Protein AF-A0AAV9RC40-F1 (afdb_monomer_lite)

Secondary structure (DSSP, 8-state):
-HHHHHHHHT-HHHHS-TT--HHHHHS--TT-----HHHHHHHHHHHHHHHHHHHHHHHHHHHHHHHHHTT------------HHHHHHHHH-SS--HHHHHHHHHHHT--HHHHHHHHHHHHHHHS--HHHHHHH--

Sequence (138 aa):
MTASISAWIWSERFWLPENVSWADLEHPPAGAEYPRLQHMLSHAFPLAAGVLLLRLLFERLVAKPCAHILQIQVGVPRRAQSNAVLERLYQANTCPDTRQLEGLSKQLDWEERKIQRWFRIRRNQDRPSTQKKFCESM

Radius of gyration: 31.7 Å; chains: 1; bounding box: 59×38×85 Å

Organism: NCBI:txid28760

Foldseek 3Di:
DVVVVVCVVPDCVVPHDPPDDVVCLVDDDPPDDDDNPVVCCVVVVVVVVVVVVVVVCCCCVVVVVVCVVVCPCPPVLPDQPDDPVLVVVCVVPLDDDPVVLVVCCVVVVDDSVSSVVSSVSVVVVVPDRPVVVVVVVD

InterPro domains:
  IPR001356 Homeodomain [PF00046] (84-127)
  IPR001356 Homeodomain [PS50071] (86-129)
  IPR001356 Homeodomain [cd00086] (83-129)
  IPR009057 Homedomain-like superfamily [SSF46689] (80-127)
  IPR016439 Sphingosine N-acyltransferase Lag1/Lac1-like [PTHR12560] (9-138)

pLDDT: mean 73.31, std 11.96, range [44.03, 94.12]

Structure (mmCIF, N/CA/C/O backbone):
data_AF-A0AAV9RC40-F1
#
_entry.id   AF-A0AAV9RC40-F1
#
loop_
_atom_site.group_PDB
_atom_site.id
_atom_site.type_symbol
_atom_site.label_atom_id
_atom_site.label_alt_id
_atom_site.label_comp_id
_atom_site.label_asym_id
_atom_site.label_entity_id
_atom_site.label_seq_id
_atom_site.pdbx_PDB_ins_code
_atom_site.Cartn_x
_atom_site.Cartn_y
_atom_site.Cartn_z
_atom_site.occupancy
_atom_site.B_iso_or_equiv
_atom_site.auth_seq_id
_atom_site.auth_comp_id
_atom_site.auth_asym_id
_atom_site.auth_atom_id
_atom_site.pdbx_PDB_model_num
ATOM 1 N N . MET A 1 1 ? 29.607 -15.047 -11.063 1.00 48.72 1 MET A N 1
ATOM 2 C CA . MET A 1 1 ? 28.224 -15.585 -11.025 1.00 48.72 1 MET A CA 1
ATOM 3 C C . MET A 1 1 ? 27.224 -14.772 -11.862 1.00 48.72 1 MET A C 1
ATOM 5 O O . MET A 1 1 ? 26.224 -15.335 -12.275 1.00 48.72 1 MET A O 1
ATOM 9 N N . THR A 1 2 ? 27.475 -13.494 -12.177 1.00 52.44 2 THR A N 1
ATOM 10 C CA . THR A 1 2 ? 26.603 -12.656 -13.035 1.00 52.44 2 THR A CA 1
ATOM 11 C C . THR A 1 2 ? 26.654 -13.010 -14.530 1.00 52.44 2 THR A C 1
ATOM 13 O O . THR A 1 2 ? 25.656 -12.848 -15.229 1.00 52.44 2 THR A O 1
ATOM 16 N N . ALA A 1 3 ? 27.781 -13.543 -15.018 1.00 59.19 3 ALA A N 1
ATOM 17 C CA . ALA A 1 3 ? 27.961 -13.921 -16.424 1.00 59.19 3 ALA A CA 1
ATOM 18 C C . ALA A 1 3 ? 26.992 -15.027 -16.885 1.00 59.19 3 ALA A C 1
ATOM 20 O O . ALA A 1 3 ? 26.475 -14.963 -17.994 1.00 59.19 3 ALA A O 1
ATOM 21 N N . SER A 1 4 ? 26.684 -15.999 -16.019 1.00 67.00 4 SER A N 1
ATOM 22 C CA . SER A 1 4 ? 25.804 -17.127 -16.357 1.00 67.00 4 SER A CA 1
ATOM 23 C C . SER A 1 4 ? 24.334 -16.718 -16.502 1.00 67.00 4 SER A C 1
ATOM 25 O O . SER A 1 4 ? 23.643 -17.230 -17.374 1.00 67.00 4 SER A O 1
ATOM 27 N N . ILE A 1 5 ? 23.859 -15.770 -15.686 1.00 70.00 5 ILE A N 1
ATOM 28 C CA . ILE A 1 5 ? 22.480 -15.256 -15.771 1.00 70.00 5 ILE A CA 1
ATOM 29 C C . ILE A 1 5 ? 22.331 -14.359 -17.004 1.00 70.00 5 ILE A C 1
ATOM 31 O O . ILE A 1 5 ? 21.342 -14.458 -17.721 1.00 70.00 5 ILE A O 1
ATOM 35 N N . SER A 1 6 ? 23.341 -13.528 -17.286 1.00 69.12 6 SER A N 1
ATOM 36 C CA . SER A 1 6 ? 23.377 -12.704 -18.497 1.00 69.12 6 SER A CA 1
ATOM 37 C C . SER A 1 6 ? 23.344 -13.567 -19.764 1.00 69.12 6 SER A C 1
ATOM 39 O O . SER A 1 6 ? 22.503 -13.346 -20.627 1.00 69.12 6 SER A O 1
ATOM 41 N N . ALA A 1 7 ? 24.183 -14.606 -19.845 1.00 70.69 7 ALA A N 1
ATOM 42 C CA . ALA A 1 7 ? 24.213 -1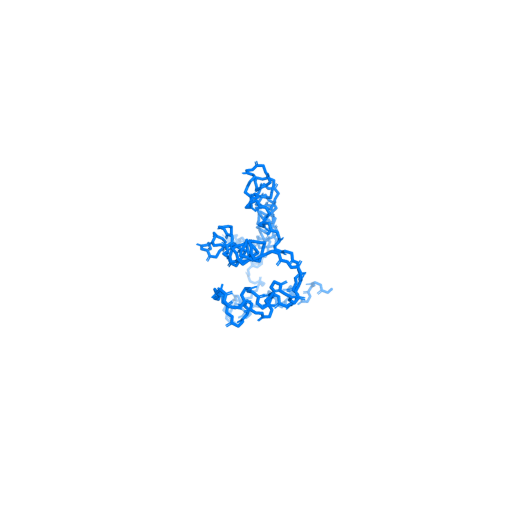5.521 -20.989 1.00 70.69 7 ALA A CA 1
ATOM 43 C C . ALA A 1 7 ? 22.885 -16.275 -21.194 1.00 70.69 7 ALA A C 1
ATOM 45 O O . ALA A 1 7 ? 22.501 -16.552 -22.326 1.00 70.69 7 ALA A O 1
ATOM 46 N N . TRP A 1 8 ? 22.165 -16.579 -20.110 1.00 75.25 8 TRP A N 1
ATOM 47 C CA . TRP A 1 8 ? 20.840 -17.195 -20.183 1.00 75.25 8 TRP A CA 1
ATOM 48 C C . TRP A 1 8 ? 19.766 -16.224 -20.706 1.00 75.25 8 TRP A C 1
ATOM 50 O O . TRP A 1 8 ? 18.998 -16.581 -21.601 1.00 75.25 8 TRP A O 1
ATOM 60 N N . ILE A 1 9 ? 19.750 -14.982 -20.205 1.00 75.19 9 ILE A N 1
ATOM 61 C CA . ILE A 1 9 ? 18.825 -13.925 -20.658 1.00 75.19 9 ILE A CA 1
ATOM 62 C C . ILE A 1 9 ? 19.062 -13.579 -22.133 1.00 75.19 9 ILE A C 1
ATOM 64 O O . ILE A 1 9 ? 18.103 -13.376 -22.871 1.00 75.19 9 ILE A O 1
ATOM 68 N 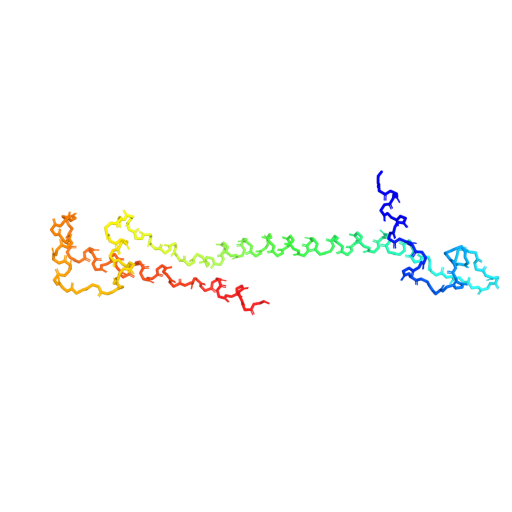N . TRP A 1 10 ? 20.322 -13.542 -22.570 1.00 71.00 10 TRP A N 1
ATOM 69 C CA . TRP A 1 10 ? 20.725 -13.205 -23.939 1.00 71.00 10 TRP A CA 1
ATOM 70 C C . TRP A 1 10 ? 20.766 -14.411 -24.890 1.00 71.00 10 TRP A C 1
ATOM 72 O O . TRP A 1 10 ? 21.435 -14.370 -25.920 1.00 71.00 10 TRP A O 1
ATOM 82 N N . SER A 1 11 ? 20.042 -15.488 -24.578 1.00 76.75 11 SER A N 1
ATOM 83 C CA . SER A 1 11 ? 19.966 -16.651 -25.466 1.00 76.75 11 SER A CA 1
ATOM 84 C C . SER A 1 11 ? 19.300 -16.306 -26.808 1.00 76.75 11 SER A C 1
ATOM 86 O O . SER A 1 11 ? 18.233 -15.695 -26.858 1.00 76.75 11 SER A O 1
ATOM 88 N N . GLU A 1 12 ? 19.927 -16.725 -27.910 1.00 76.88 12 GLU A N 1
ATOM 89 C CA . GLU A 1 12 ? 19.488 -16.432 -29.288 1.00 76.88 12 GLU A CA 1
ATOM 90 C C . GLU A 1 12 ? 18.055 -16.901 -29.555 1.00 76.88 12 GLU A C 1
ATOM 92 O O . GLU A 1 12 ? 17.273 -16.188 -30.167 1.00 76.88 12 GLU A O 1
ATOM 97 N N . ARG A 1 13 ? 17.667 -18.046 -28.986 1.00 71.81 13 ARG A N 1
ATOM 98 C CA . ARG A 1 13 ? 16.336 -18.649 -29.161 1.00 71.81 13 ARG A CA 1
ATOM 99 C C . ARG A 1 13 ? 15.175 -17.810 -28.630 1.00 71.81 13 ARG A C 1
ATOM 101 O O . ARG A 1 13 ? 14.047 -18.024 -29.059 1.00 71.81 13 ARG A O 1
ATOM 108 N N . PH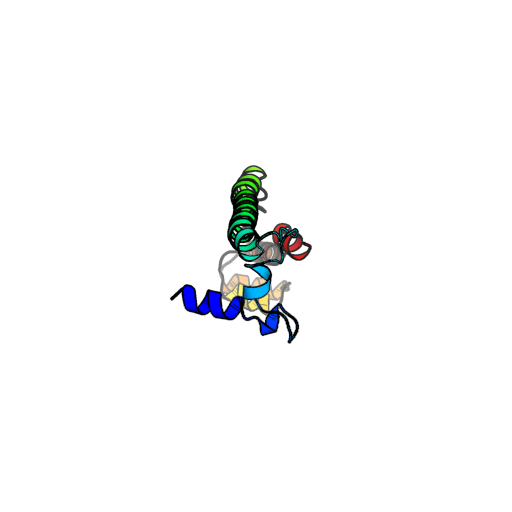E A 1 14 ? 15.412 -16.938 -27.650 1.00 75.00 14 PHE A N 1
ATOM 109 C CA . PHE A 1 14 ? 14.340 -16.126 -27.069 1.00 75.00 14 PHE A CA 1
ATOM 110 C C . PHE A 1 14 ? 14.111 -14.831 -27.856 1.00 75.00 14 PHE A C 1
ATOM 112 O O . PHE A 1 14 ? 12.984 -14.346 -27.922 1.00 75.00 14 PHE A O 1
ATOM 119 N N . TRP A 1 15 ? 15.171 -14.273 -28.446 1.00 76.06 15 TRP A N 1
ATOM 120 C CA . TRP A 1 15 ? 15.145 -12.940 -29.054 1.00 76.06 15 TRP A CA 1
ATOM 121 C C . TRP A 1 15 ? 15.253 -12.948 -30.583 1.00 76.06 15 TRP A C 1
ATOM 123 O O . TRP A 1 15 ? 14.790 -11.995 -31.208 1.00 76.06 15 TRP A O 1
ATOM 133 N N . LEU A 1 16 ? 15.845 -13.983 -31.189 1.00 78.62 16 LEU A N 1
ATOM 134 C CA . LEU A 1 16 ? 16.102 -14.061 -32.626 1.00 78.62 16 LEU A CA 1
ATOM 135 C C . LEU A 1 16 ? 15.382 -15.256 -33.278 1.00 78.62 16 LEU A C 1
ATOM 137 O O . LEU A 1 16 ? 15.215 -16.305 -32.654 1.00 78.62 16 LEU A O 1
ATOM 141 N N . PRO A 1 17 ? 14.943 -15.112 -34.543 1.00 79.56 17 PRO A N 1
ATOM 142 C CA . PRO A 1 17 ? 14.447 -16.229 -35.343 1.00 79.56 17 PRO A CA 1
ATOM 143 C C . PRO A 1 17 ? 15.570 -17.232 -35.662 1.00 79.56 17 PRO A C 1
ATOM 145 O O . PRO A 1 17 ? 16.746 -16.888 -35.622 1.00 79.56 17 PRO A O 1
ATOM 148 N N . GLU A 1 18 ? 15.203 -18.461 -36.043 1.00 72.75 18 GLU A N 1
ATOM 149 C CA . GLU A 1 18 ? 16.109 -19.627 -36.151 1.00 72.75 18 GLU A CA 1
ATOM 150 C C . GLU A 1 18 ? 17.342 -19.456 -37.068 1.00 72.75 18 GLU A C 1
ATOM 152 O O . GLU A 1 18 ? 18.273 -20.249 -36.974 1.00 72.75 18 GLU A O 1
ATOM 157 N N . ASN A 1 19 ? 17.379 -18.423 -37.917 1.00 72.44 19 ASN A N 1
ATOM 158 C CA . ASN A 1 19 ? 18.429 -18.197 -38.918 1.00 72.44 19 ASN A CA 1
ATOM 159 C C . ASN A 1 19 ? 19.302 -16.956 -38.652 1.00 72.44 19 ASN A C 1
ATOM 161 O O . ASN A 1 19 ? 20.011 -16.527 -39.560 1.00 72.44 19 ASN A O 1
ATOM 165 N N . VAL A 1 20 ? 19.216 -16.332 -37.471 1.00 73.44 20 VAL A N 1
ATOM 166 C CA . VAL A 1 20 ? 19.992 -15.120 -37.150 1.00 73.44 20 VAL A CA 1
ATOM 167 C C . VAL A 1 20 ? 20.666 -15.276 -35.791 1.00 73.44 20 VAL A C 1
ATOM 169 O O . VAL A 1 20 ? 20.004 -15.593 -34.803 1.00 73.44 20 VAL A O 1
ATOM 172 N N . SER A 1 21 ? 21.976 -15.033 -35.741 1.00 76.88 21 SER A N 1
ATOM 173 C CA . SER A 1 21 ? 22.774 -15.058 -34.511 1.00 76.88 21 SER A CA 1
ATOM 174 C C . SER A 1 21 ? 23.128 -13.647 -34.037 1.00 76.88 21 SER A C 1
ATOM 176 O O . SER A 1 21 ? 23.065 -12.676 -34.798 1.00 76.88 21 SER A O 1
ATOM 178 N N . TRP A 1 22 ? 23.554 -13.509 -32.778 1.00 73.69 22 TRP A N 1
ATOM 179 C CA . TRP A 1 22 ? 24.078 -12.221 -32.300 1.00 73.69 22 TRP A CA 1
ATOM 180 C C . TRP A 1 22 ? 25.362 -11.805 -33.038 1.00 73.69 22 TRP A C 1
ATOM 182 O O . TRP A 1 22 ? 25.620 -10.610 -33.178 1.00 73.69 22 TRP A O 1
ATOM 192 N N . ALA A 1 23 ? 26.128 -12.769 -33.563 1.00 70.38 23 ALA A N 1
ATOM 193 C CA . ALA A 1 23 ? 27.361 -12.516 -34.308 1.00 70.38 23 ALA A CA 1
ATOM 194 C C . ALA A 1 23 ? 27.108 -11.798 -35.647 1.00 70.38 23 ALA A C 1
ATOM 196 O O . ALA A 1 23 ? 27.898 -10.932 -36.032 1.00 70.38 23 ALA A O 1
ATOM 197 N N . ASP A 1 24 ? 25.980 -12.087 -36.306 1.00 69.81 24 ASP A N 1
ATOM 198 C CA . ASP A 1 24 ? 25.575 -11.445 -37.567 1.00 69.81 24 ASP A CA 1
ATOM 199 C C . ASP A 1 24 ? 25.190 -9.970 -37.368 1.00 69.81 24 ASP A C 1
ATOM 201 O O . ASP A 1 24 ? 25.364 -9.137 -38.257 1.00 69.81 24 ASP A O 1
ATOM 205 N N . LEU A 1 25 ? 24.693 -9.631 -36.175 1.00 68.56 25 LEU A N 1
ATOM 206 C CA . LEU A 1 25 ? 24.373 -8.257 -35.781 1.00 68.56 25 LEU A CA 1
ATOM 207 C C . LEU A 1 25 ? 25.615 -7.471 -35.332 1.00 68.56 25 LEU A C 1
ATOM 209 O O . LEU A 1 25 ? 25.610 -6.240 -35.374 1.00 68.56 25 LEU A O 1
ATOM 213 N N . GLU A 1 26 ? 26.669 -8.163 -34.893 1.00 66.56 26 GLU A N 1
ATOM 214 C CA . GLU A 1 26 ? 27.919 -7.557 -34.426 1.00 66.56 26 GLU A CA 1
ATOM 215 C C . GLU A 1 26 ? 28.886 -7.233 -35.581 1.00 66.56 26 GLU A C 1
ATOM 217 O O . GLU A 1 26 ? 29.644 -6.266 -35.483 1.00 66.56 26 GLU A O 1
ATOM 222 N N . HIS A 1 27 ? 28.803 -7.972 -36.698 1.00 65.06 27 HIS A N 1
ATOM 223 C CA . HIS A 1 27 ? 29.590 -7.754 -37.922 1.00 65.06 27 HIS A CA 1
ATOM 224 C C . HIS A 1 27 ? 28.681 -7.494 -39.135 1.00 65.06 27 HIS A C 1
ATOM 226 O O . HIS A 1 27 ? 28.594 -8.331 -40.038 1.00 65.06 27 HIS A O 1
ATOM 232 N N . PRO A 1 28 ? 27.983 -6.348 -39.184 1.00 66.75 28 PRO A N 1
ATOM 233 C CA . PRO A 1 28 ? 27.090 -6.060 -40.292 1.00 66.75 28 PRO A CA 1
ATOM 234 C C . PRO A 1 28 ? 27.831 -5.932 -41.634 1.00 66.75 28 PRO A C 1
ATOM 236 O O . PRO A 1 28 ? 28.990 -5.503 -41.675 1.00 66.75 28 PRO A O 1
ATOM 239 N N . PRO A 1 29 ? 27.165 -6.262 -42.756 1.00 66.62 29 PRO A N 1
ATOM 240 C CA . PRO A 1 29 ? 27.709 -6.044 -44.091 1.00 66.62 29 PRO A CA 1
ATOM 241 C C . PRO A 1 29 ? 27.977 -4.552 -44.345 1.00 66.62 29 PRO A C 1
ATOM 243 O O . PRO A 1 29 ? 27.294 -3.675 -43.811 1.00 66.62 29 PRO A O 1
ATOM 246 N N . ALA A 1 30 ? 28.984 -4.265 -45.177 1.00 57.44 30 ALA A N 1
ATOM 247 C CA . ALA A 1 30 ? 29.453 -2.908 -45.454 1.00 57.44 30 ALA A CA 1
ATOM 248 C C . ALA A 1 30 ? 28.298 -1.980 -45.888 1.00 57.44 30 ALA A C 1
ATOM 250 O O . ALA A 1 30 ? 27.729 -2.155 -46.964 1.00 57.44 30 ALA A O 1
ATOM 251 N N . GLY A 1 31 ? 27.968 -0.991 -45.047 1.00 66.44 31 GLY A N 1
ATOM 252 C CA . GLY A 1 31 ? 26.937 0.022 -45.313 1.00 66.44 31 GLY A CA 1
ATOM 253 C C . GLY A 1 31 ? 25.755 0.057 -44.335 1.00 66.44 31 GLY A C 1
ATOM 254 O O . GLY A 1 31 ? 24.935 0.965 -44.442 1.00 66.44 31 GLY A O 1
ATOM 255 N N . ALA A 1 32 ? 25.665 -0.871 -43.376 1.00 62.75 32 ALA A N 1
ATOM 256 C CA . ALA A 1 32 ? 24.639 -0.855 -42.329 1.00 62.75 32 ALA A CA 1
ATOM 257 C C . ALA A 1 32 ? 25.268 -0.720 -40.930 1.00 62.75 32 ALA A C 1
ATOM 259 O O . ALA A 1 32 ? 25.991 -1.602 -40.479 1.00 62.75 32 ALA A O 1
ATOM 260 N N . GLU A 1 33 ? 24.973 0.371 -40.219 1.00 61.34 33 GLU A N 1
ATOM 261 C CA . GLU A 1 33 ? 25.287 0.508 -38.791 1.00 61.34 33 GLU A CA 1
ATOM 262 C C . GLU A 1 33 ? 24.055 0.115 -37.969 1.00 61.34 33 GLU A C 1
ATOM 264 O O . GLU A 1 33 ? 23.057 0.838 -37.943 1.00 61.34 33 GLU A O 1
ATOM 269 N N . TYR A 1 34 ? 24.104 -1.036 -37.291 1.00 62.84 34 TYR A N 1
ATOM 270 C CA . TYR A 1 34 ? 23.052 -1.414 -36.348 1.00 62.84 34 TYR A CA 1
ATOM 271 C C . TYR A 1 34 ? 23.355 -0.871 -34.945 1.00 62.84 34 TYR A C 1
ATOM 273 O O . TYR A 1 34 ? 24.475 -1.026 -34.445 1.00 62.84 34 TYR A O 1
ATOM 281 N N . PRO A 1 35 ? 22.368 -0.268 -34.255 1.00 63.34 35 PRO A N 1
ATOM 282 C CA . PRO A 1 35 ? 22.532 0.105 -32.860 1.00 63.34 35 PRO A CA 1
ATOM 283 C C . PRO A 1 35 ? 22.693 -1.165 -32.020 1.00 63.34 35 PRO A C 1
ATOM 285 O O . PRO A 1 35 ? 21.823 -2.036 -32.007 1.00 63.34 35 PRO A O 1
ATOM 288 N N . ARG A 1 36 ? 23.817 -1.277 -31.302 1.00 66.25 36 ARG A N 1
ATOM 289 C CA . ARG A 1 36 ? 24.113 -2.431 -30.443 1.00 66.25 36 ARG A CA 1
ATOM 290 C C . ARG A 1 36 ? 23.105 -2.504 -29.293 1.00 66.25 36 ARG A C 1
ATOM 292 O O . ARG A 1 36 ? 23.265 -1.852 -28.257 1.00 66.25 36 ARG A O 1
ATOM 299 N N . LEU A 1 37 ? 22.079 -3.331 -29.479 1.00 65.75 37 LEU A N 1
ATOM 300 C CA . LEU A 1 37 ? 20.972 -3.548 -28.542 1.00 65.75 37 LEU A CA 1
ATOM 301 C C . LEU A 1 37 ? 21.462 -3.877 -27.128 1.00 65.75 37 LEU A C 1
ATOM 303 O O . LEU A 1 37 ? 20.925 -3.365 -26.146 1.00 65.75 37 LEU A O 1
ATOM 307 N N . GLN A 1 38 ? 22.528 -4.671 -27.024 1.00 67.94 38 GLN A N 1
ATOM 308 C CA . GLN A 1 38 ? 23.085 -5.110 -25.749 1.00 67.94 38 GLN A CA 1
ATOM 309 C C . GLN A 1 38 ? 23.620 -3.944 -24.908 1.00 67.94 38 GLN A C 1
ATOM 311 O O . GLN A 1 38 ? 23.386 -3.902 -23.701 1.00 67.94 38 GLN A O 1
ATOM 316 N N . HIS A 1 39 ? 24.258 -2.955 -25.542 1.00 68.00 39 HIS A N 1
ATOM 317 C CA . HIS A 1 39 ? 24.728 -1.765 -24.839 1.00 68.00 39 HIS A CA 1
ATOM 318 C C . HIS A 1 39 ? 23.582 -0.809 -24.513 1.00 68.00 39 HIS A C 1
ATOM 320 O O . HIS A 1 39 ? 23.576 -0.221 -23.436 1.00 68.00 39 HIS A O 1
ATOM 326 N N . MET A 1 40 ? 22.578 -0.658 -25.380 1.00 68.06 40 MET A N 1
ATOM 327 C CA . MET A 1 40 ? 21.430 0.189 -25.035 1.00 68.06 40 MET A CA 1
ATOM 328 C C . MET A 1 40 ? 20.670 -0.374 -23.835 1.00 68.06 40 MET A C 1
ATOM 330 O O . MET A 1 40 ? 20.397 0.364 -22.896 1.00 68.06 40 MET A O 1
ATOM 334 N N . LEU A 1 41 ? 20.399 -1.678 -23.807 1.00 70.88 41 LEU A N 1
ATOM 335 C CA . LEU A 1 41 ? 19.690 -2.319 -22.701 1.00 70.88 41 LEU A CA 1
ATOM 336 C C . LEU A 1 41 ? 20.523 -2.345 -21.412 1.00 70.88 41 LEU A C 1
ATOM 338 O O . LEU A 1 41 ? 19.972 -2.100 -20.338 1.00 70.88 41 LEU A O 1
ATOM 342 N N . SER A 1 42 ? 21.846 -2.540 -21.496 1.00 74.00 42 SER A N 1
ATOM 343 C CA . SER A 1 42 ? 22.716 -2.524 -20.312 1.00 74.00 42 SER A CA 1
ATOM 344 C C . SER A 1 42 ? 22.796 -1.156 -19.632 1.00 74.00 42 SER A C 1
ATOM 346 O O . SER A 1 42 ? 22.979 -1.107 -18.421 1.00 74.00 42 SER A O 1
ATOM 348 N N . HIS A 1 43 ? 22.668 -0.055 -20.382 1.00 77.50 43 HIS A N 1
ATOM 349 C CA . HIS A 1 43 ? 22.706 1.308 -19.835 1.00 77.50 43 HIS A CA 1
ATOM 350 C C . HIS A 1 43 ? 21.302 1.864 -19.544 1.00 77.50 43 HIS A C 1
ATOM 352 O O . HIS A 1 43 ? 21.105 2.544 -18.537 1.00 77.50 43 HIS A O 1
ATOM 358 N N . ALA A 1 44 ? 20.303 1.546 -20.371 1.00 80.25 44 ALA A N 1
ATOM 359 C CA . ALA A 1 44 ? 18.928 2.008 -20.188 1.00 80.25 44 ALA A CA 1
ATOM 360 C C . ALA A 1 44 ? 18.241 1.337 -18.992 1.00 80.25 44 ALA A C 1
ATOM 362 O O . ALA A 1 44 ? 17.493 1.995 -18.274 1.00 80.25 44 ALA A O 1
ATOM 363 N N . PHE A 1 45 ? 18.511 0.054 -18.735 1.00 83.44 45 PHE A N 1
ATOM 364 C CA . PHE A 1 45 ? 17.919 -0.664 -17.607 1.00 83.44 45 PHE A CA 1
ATOM 365 C C . PHE A 1 45 ? 18.299 -0.081 -16.230 1.00 83.44 45 PHE A C 1
ATOM 367 O O . PHE A 1 45 ? 17.385 0.230 -15.461 1.00 83.44 45 PHE A O 1
ATOM 374 N N . PRO A 1 46 ? 19.589 0.138 -15.886 1.00 86.94 46 PRO A N 1
ATOM 375 C CA . PRO A 1 46 ? 19.948 0.758 -14.611 1.00 86.94 46 PRO A CA 1
ATOM 376 C C . PRO A 1 46 ? 19.459 2.205 -14.518 1.00 86.94 46 PRO A C 1
ATOM 378 O O . PRO A 1 46 ? 19.073 2.640 -13.435 1.00 86.94 46 PRO A O 1
ATOM 381 N N . LEU A 1 47 ? 19.404 2.934 -15.639 1.00 87.38 47 LEU A N 1
ATOM 382 C CA . LEU A 1 47 ? 18.843 4.283 -15.674 1.00 87.38 47 LEU A CA 1
ATOM 383 C C . LEU A 1 47 ? 17.343 4.274 -15.340 1.00 87.38 47 LEU A C 1
ATOM 385 O O . LEU A 1 47 ? 16.907 5.021 -14.467 1.00 87.38 47 LEU A O 1
ATOM 389 N N . ALA A 1 48 ? 16.560 3.398 -15.975 1.00 87.38 48 ALA A N 1
ATOM 390 C CA . ALA A 1 48 ? 15.131 3.250 -15.710 1.00 87.38 48 ALA A CA 1
ATOM 391 C C . ALA A 1 48 ? 14.866 2.807 -14.264 1.00 87.38 48 ALA A C 1
ATOM 393 O O . ALA A 1 48 ? 14.009 3.378 -13.588 1.00 87.38 48 ALA A O 1
ATOM 394 N N . ALA A 1 49 ? 15.644 1.844 -13.759 1.00 90.25 49 ALA A N 1
ATOM 395 C CA . ALA A 1 49 ? 15.585 1.427 -12.363 1.00 90.25 49 ALA A CA 1
ATOM 396 C C . ALA A 1 49 ? 15.908 2.592 -11.414 1.00 90.25 49 ALA A C 1
ATOM 398 O O . ALA A 1 49 ? 15.200 2.789 -10.430 1.00 90.25 49 ALA A O 1
ATOM 399 N N . GLY A 1 50 ? 16.921 3.402 -11.731 1.00 94.12 50 GLY A N 1
ATOM 400 C CA . GLY A 1 50 ? 17.286 4.597 -10.973 1.00 94.12 50 GLY A CA 1
ATOM 401 C C . GLY A 1 50 ? 16.175 5.645 -10.945 1.00 94.12 50 GLY A C 1
ATOM 402 O O . GLY A 1 50 ? 15.843 6.146 -9.875 1.00 94.12 50 GLY A O 1
ATOM 403 N N . VAL A 1 51 ? 15.543 5.931 -12.087 1.00 92.25 51 VAL A N 1
ATOM 404 C CA . VAL A 1 51 ? 14.409 6.869 -12.177 1.00 92.25 51 VAL A CA 1
ATOM 405 C C . VAL A 1 51 ? 13.199 6.357 -11.391 1.00 92.25 51 VAL A C 1
ATOM 407 O O . VAL A 1 51 ? 12.575 7.125 -10.660 1.00 92.25 51 VAL A O 1
ATOM 410 N N . LEU A 1 52 ? 12.882 5.061 -11.478 1.00 89.31 52 LEU A N 1
ATOM 411 C CA . LEU A 1 52 ? 11.799 4.453 -10.698 1.00 89.31 52 LEU A CA 1
ATOM 412 C C . LEU A 1 52 ? 12.092 4.486 -9.198 1.00 89.31 52 LEU A C 1
ATOM 414 O O . LEU A 1 52 ? 11.216 4.820 -8.405 1.00 89.31 52 LEU A O 1
ATOM 418 N N . LEU A 1 53 ? 13.323 4.178 -8.799 1.00 90.31 53 LEU A N 1
ATOM 419 C CA . LEU A 1 53 ? 13.734 4.191 -7.402 1.00 90.31 53 LEU A CA 1
ATOM 420 C C . LEU A 1 53 ? 13.745 5.620 -6.854 1.00 90.31 53 LEU A C 1
ATOM 422 O O . LEU A 1 53 ? 13.254 5.844 -5.753 1.00 90.31 53 LEU A O 1
ATOM 426 N N . LEU A 1 54 ? 14.197 6.597 -7.642 1.00 92.25 54 LEU A N 1
ATOM 427 C CA . LEU A 1 54 ? 14.092 8.017 -7.320 1.00 92.25 54 LEU A CA 1
ATOM 428 C C . LEU A 1 54 ? 12.632 8.443 -7.152 1.00 92.25 54 LEU A C 1
ATOM 430 O O . LEU A 1 54 ? 12.313 9.101 -6.167 1.00 92.25 54 LEU A O 1
ATOM 434 N N . ARG A 1 55 ? 11.736 8.033 -8.057 1.00 89.88 55 ARG A N 1
ATOM 435 C CA . ARG A 1 55 ? 10.296 8.300 -7.940 1.00 89.88 55 ARG A CA 1
ATOM 436 C C . ARG A 1 55 ? 9.715 7.694 -6.664 1.00 89.88 55 ARG A C 1
ATOM 438 O O . ARG A 1 55 ? 9.037 8.395 -5.923 1.00 89.88 55 ARG A O 1
ATOM 445 N N . LEU A 1 56 ? 10.022 6.432 -6.367 1.00 83.69 56 LEU A N 1
ATOM 446 C CA . LEU A 1 56 ? 9.557 5.745 -5.157 1.00 83.69 56 LEU A CA 1
ATOM 447 C C . LEU A 1 56 ? 10.124 6.372 -3.880 1.00 83.69 56 LEU A C 1
ATOM 449 O O . LEU A 1 56 ? 9.426 6.464 -2.869 1.00 83.69 56 LEU A O 1
ATOM 453 N N . LEU A 1 57 ? 11.387 6.800 -3.907 1.00 86.62 57 LEU A N 1
ATOM 454 C CA . LEU A 1 57 ? 12.003 7.535 -2.812 1.00 86.62 57 LEU A CA 1
ATOM 455 C C . LEU A 1 57 ? 11.353 8.898 -2.653 1.00 86.62 57 LEU A C 1
ATOM 457 O O . LEU A 1 57 ? 11.064 9.258 -1.527 1.00 86.62 57 LEU A O 1
ATOM 461 N N . PHE A 1 58 ? 11.069 9.627 -3.727 1.00 83.94 58 PHE A N 1
ATOM 462 C CA . PHE A 1 58 ? 10.392 10.917 -3.656 1.00 83.94 58 PHE A CA 1
ATOM 463 C C . PHE A 1 58 ? 8.965 10.759 -3.134 1.00 83.94 58 PHE A C 1
ATOM 465 O O . PHE A 1 58 ? 8.576 11.450 -2.204 1.00 83.94 58 PHE A O 1
ATOM 472 N N . GLU A 1 59 ? 8.209 9.774 -3.616 1.00 78.38 59 GLU A N 1
ATOM 473 C CA . GLU A 1 59 ? 6.898 9.438 -3.064 1.00 78.38 59 GLU A CA 1
ATOM 474 C C . GLU A 1 59 ? 7.011 9.070 -1.579 1.00 78.38 59 GLU A C 1
ATOM 476 O O . GLU A 1 59 ? 6.277 9.602 -0.761 1.00 78.38 59 GLU A O 1
ATOM 481 N N . ARG A 1 60 ? 7.972 8.245 -1.155 1.00 73.50 60 ARG A N 1
ATOM 482 C CA . ARG A 1 60 ? 8.110 7.896 0.271 1.00 73.50 60 ARG A CA 1
ATOM 483 C C . ARG A 1 60 ? 8.675 9.020 1.135 1.00 73.50 60 ARG A C 1
ATOM 485 O O . ARG A 1 60 ? 8.288 9.114 2.292 1.00 73.50 60 ARG A O 1
ATOM 492 N N . LEU A 1 61 ? 9.590 9.831 0.627 1.00 76.31 61 LEU A N 1
ATOM 493 C CA . LEU A 1 61 ? 10.263 10.907 1.354 1.00 76.31 61 LEU A CA 1
ATOM 494 C C . LEU A 1 61 ? 9.482 12.206 1.315 1.00 76.31 61 LEU A C 1
ATOM 496 O O . LEU A 1 61 ? 9.732 13.027 2.176 1.00 76.31 61 LEU A O 1
ATOM 500 N N . VAL A 1 62 ? 8.561 12.397 0.373 1.00 72.69 62 VAL A N 1
ATOM 501 C CA . VAL A 1 62 ? 7.665 13.556 0.312 1.00 72.69 62 VAL A CA 1
ATOM 502 C C . VAL A 1 62 ? 6.284 13.172 0.817 1.00 72.69 62 VAL A C 1
ATOM 504 O O . VAL A 1 62 ? 5.771 13.866 1.682 1.00 72.69 62 VAL A O 1
ATOM 507 N N . ALA A 1 63 ? 5.703 12.028 0.438 1.00 67.25 63 ALA A N 1
ATOM 508 C CA . ALA A 1 63 ? 4.390 11.637 0.962 1.00 67.25 63 ALA A CA 1
ATOM 509 C C . ALA A 1 63 ? 4.417 11.305 2.461 1.00 67.25 63 ALA A C 1
ATOM 511 O O . ALA A 1 63 ? 3.419 11.553 3.128 1.00 67.25 63 ALA A O 1
ATOM 512 N N . LYS A 1 64 ? 5.524 10.804 3.039 1.00 63.88 64 LYS A N 1
ATOM 513 C CA . LYS A 1 64 ? 5.613 10.604 4.503 1.00 63.88 64 LYS A CA 1
ATOM 514 C C . LYS A 1 64 ? 5.638 11.916 5.296 1.00 63.88 64 LYS A C 1
ATOM 516 O O . LYS A 1 64 ? 4.816 12.037 6.204 1.00 63.88 64 LYS A O 1
ATOM 521 N N . PRO A 1 65 ? 6.517 12.900 5.018 1.00 65.75 65 PRO A N 1
ATOM 522 C CA . PRO A 1 65 ? 6.458 14.179 5.707 1.00 65.75 65 PRO A CA 1
ATOM 523 C C . PRO A 1 65 ? 5.246 14.990 5.278 1.00 65.75 65 PRO A C 1
ATOM 525 O O . PRO A 1 65 ? 4.684 15.640 6.138 1.00 65.75 65 PRO A O 1
ATOM 528 N N . CYS A 1 66 ? 4.755 14.911 4.037 1.00 61.56 66 CYS A N 1
ATOM 529 C CA . CYS A 1 66 ? 3.467 15.511 3.687 1.00 61.56 66 CYS A CA 1
ATOM 530 C C . CYS A 1 66 ? 2.331 14.881 4.498 1.00 61.56 66 CYS A C 1
ATOM 532 O O . CYS A 1 66 ? 1.519 15.624 5.022 1.00 61.56 66 CYS A O 1
ATOM 534 N N . ALA A 1 67 ? 2.295 13.563 4.714 1.00 61.78 67 ALA A N 1
ATOM 535 C CA . ALA A 1 67 ? 1.314 12.934 5.607 1.00 61.78 67 ALA A CA 1
ATOM 536 C C . ALA A 1 67 ? 1.478 13.376 7.073 1.00 61.78 67 ALA A C 1
ATOM 538 O O . ALA A 1 67 ? 0.486 13.524 7.787 1.00 61.78 67 ALA A O 1
ATOM 539 N N . HIS A 1 68 ? 2.716 13.612 7.516 1.00 62.53 68 HIS A N 1
ATOM 540 C CA . HIS A 1 68 ? 3.017 14.110 8.857 1.00 62.53 68 HIS A CA 1
ATOM 541 C C . HIS A 1 68 ? 2.658 15.601 9.034 1.00 62.53 68 HIS A C 1
ATOM 543 O O . HIS A 1 68 ? 2.102 15.971 10.063 1.00 62.53 68 HIS A O 1
ATOM 549 N N . ILE A 1 69 ? 2.937 16.445 8.033 1.00 63.19 69 ILE A N 1
ATOM 550 C CA . ILE A 1 69 ? 2.713 17.902 8.007 1.00 63.19 69 ILE A CA 1
ATOM 551 C C . ILE A 1 69 ? 1.241 18.226 7.741 1.00 63.19 69 ILE A C 1
ATOM 553 O O . ILE A 1 69 ? 0.692 19.089 8.416 1.00 63.19 69 ILE A O 1
ATOM 557 N N . LEU A 1 70 ? 0.570 17.510 6.826 1.00 55.00 70 LEU A N 1
ATOM 558 C CA . LEU A 1 70 ? -0.885 17.625 6.638 1.00 55.00 70 LEU A CA 1
ATOM 559 C C . LEU A 1 70 ? -1.669 17.123 7.850 1.00 55.00 70 LEU A C 1
ATOM 561 O O . LEU A 1 70 ? -2.888 17.270 7.871 1.00 55.00 70 LEU A O 1
ATOM 565 N N . GLN A 1 71 ? -1.004 16.511 8.837 1.00 54.00 71 GLN A N 1
ATOM 566 C CA . GLN A 1 71 ? -1.636 16.083 10.073 1.00 54.00 71 GLN A CA 1
ATOM 567 C C . GLN A 1 71 ? -2.916 15.272 9.807 1.00 54.00 71 GLN A C 1
ATOM 569 O O . GLN A 1 71 ? -3.842 15.272 10.613 1.00 54.00 71 GLN A O 1
ATOM 574 N N . ILE A 1 72 ? -2.920 14.454 8.741 1.00 49.31 72 ILE A N 1
ATOM 575 C CA . ILE A 1 72 ? -3.822 13.297 8.615 1.00 49.31 72 ILE A CA 1
ATOM 576 C C . ILE A 1 72 ? -3.309 12.201 9.569 1.00 49.31 72 ILE A C 1
ATOM 578 O O . ILE A 1 72 ? -3.279 11.009 9.284 1.00 49.31 72 ILE A O 1
ATOM 582 N N . GLN A 1 73 ? -2.914 12.605 10.774 1.00 46.59 73 GLN A N 1
ATOM 583 C CA . GLN A 1 73 ? -3.253 11.856 11.953 1.00 46.59 73 GLN A CA 1
ATOM 584 C C . GLN A 1 73 ? -4.779 11.866 11.970 1.00 46.59 73 GLN A C 1
ATOM 586 O O . GLN A 1 73 ? -5.404 12.791 12.479 1.00 46.59 73 GLN A O 1
ATOM 59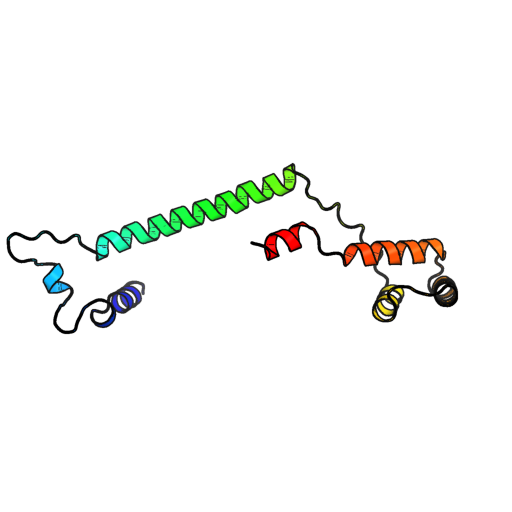1 N N . VAL A 1 74 ? -5.395 10.836 11.386 1.00 48.66 74 VAL A N 1
ATOM 592 C CA . VAL A 1 74 ? -6.699 10.379 11.867 1.00 48.66 74 VAL A CA 1
ATOM 593 C C . VAL A 1 74 ? -6.487 10.223 13.363 1.00 48.66 74 VAL A C 1
ATOM 595 O O . VAL A 1 74 ? -5.804 9.282 13.764 1.00 48.66 74 VAL A O 1
ATOM 598 N N . GLY A 1 75 ? -6.877 11.252 14.130 1.00 48.44 75 GLY A N 1
ATOM 599 C CA . GLY A 1 75 ? -6.340 11.495 15.466 1.00 48.44 75 GLY A CA 1
ATOM 600 C C . GLY A 1 75 ? -6.369 10.190 16.222 1.00 48.44 75 GLY A C 1
ATOM 601 O O . GLY A 1 75 ? -7.451 9.608 16.278 1.00 48.44 75 GLY A O 1
ATOM 602 N N . VAL A 1 76 ? -5.185 9.703 16.639 1.00 50.53 76 VAL A N 1
ATOM 603 C CA . VAL A 1 76 ? -4.943 8.332 17.126 1.00 50.53 76 VAL A CA 1
ATOM 604 C C . VAL A 1 76 ? -6.235 7.813 17.736 1.00 50.53 76 VAL A C 1
ATOM 606 O O . VAL A 1 76 ? -6.612 8.333 18.794 1.00 50.53 76 VAL A O 1
ATOM 609 N N . PRO A 1 77 ? -6.987 6.926 17.046 1.00 55.31 77 PRO A N 1
ATOM 610 C CA . PRO A 1 77 ? -8.352 6.637 17.444 1.00 55.31 77 PRO A CA 1
ATOM 611 C C . PRO A 1 77 ? -8.261 6.151 18.874 1.00 55.31 77 PRO A C 1
ATOM 613 O O . PRO A 1 77 ? -7.573 5.161 19.138 1.00 55.31 77 PRO A O 1
ATOM 616 N N . ARG A 1 78 ? -8.827 6.950 19.794 1.00 57.97 78 ARG A N 1
ATOM 617 C CA . ARG A 1 78 ? -8.628 6.808 21.240 1.00 57.97 78 ARG A CA 1
ATOM 618 C C . ARG A 1 78 ? -8.695 5.325 21.554 1.00 57.97 78 ARG A C 1
ATOM 620 O O . ARG A 1 78 ? -9.716 4.698 21.266 1.00 57.97 78 ARG A O 1
ATOM 627 N N . ARG A 1 79 ? -7.590 4.733 22.019 1.00 63.28 79 ARG A N 1
ATOM 628 C CA . ARG A 1 79 ? -7.579 3.289 22.225 1.00 63.28 79 ARG A CA 1
ATOM 629 C C . ARG A 1 79 ? -8.553 2.963 23.357 1.00 63.28 79 ARG A C 1
ATOM 631 O O . ARG A 1 79 ? -8.369 3.447 24.470 1.00 63.28 79 ARG A O 1
ATOM 638 N N . ALA A 1 80 ? -9.634 2.242 23.059 1.00 70.69 80 ALA A N 1
ATOM 639 C CA . ALA A 1 80 ? -10.512 1.661 24.054 1.00 70.69 80 ALA A CA 1
ATOM 640 C C . ALA A 1 80 ? -9.635 0.874 25.036 1.00 70.69 80 ALA A C 1
ATOM 642 O O . ALA A 1 80 ? -8.693 0.192 24.629 1.00 70.69 80 ALA A O 1
ATOM 643 N N . GLN A 1 81 ? -9.888 1.043 26.330 1.00 74.94 81 GLN A N 1
ATOM 644 C CA . GLN A 1 81 ? -9.096 0.406 27.377 1.00 74.94 81 GLN A CA 1
ATOM 645 C C . GLN A 1 81 ? -9.119 -1.117 27.182 1.00 74.94 81 GLN A C 1
ATOM 647 O O . GLN A 1 81 ? -10.195 -1.692 27.059 1.00 74.94 81 GLN A O 1
ATOM 652 N N . SER A 1 82 ? -7.961 -1.774 27.137 1.00 68.00 82 SER A N 1
ATOM 653 C CA . SER A 1 82 ? -7.893 -3.220 26.907 1.00 68.00 82 SER A CA 1
ATOM 654 C C . SER A 1 82 ? -8.586 -3.972 28.044 1.00 68.00 82 SER A C 1
ATOM 656 O O . SER A 1 82 ? -8.091 -3.984 29.172 1.00 68.00 82 SER A O 1
ATOM 658 N N . ASN A 1 83 ? -9.735 -4.582 27.758 1.00 79.88 83 ASN A N 1
ATOM 659 C CA . ASN A 1 83 ? -10.488 -5.360 28.731 1.00 79.88 83 ASN A CA 1
ATOM 660 C C . ASN A 1 83 ? -11.037 -6.623 28.064 1.00 79.88 83 ASN A C 1
ATOM 662 O O . ASN A 1 83 ? -11.924 -6.549 27.217 1.00 79.88 83 ASN A O 1
ATOM 666 N N . ALA A 1 84 ? -10.503 -7.782 28.454 1.00 81.19 84 ALA A N 1
ATOM 667 C CA . ALA A 1 84 ? -10.833 -9.066 27.840 1.00 81.19 84 ALA A CA 1
ATOM 668 C C . ALA A 1 84 ? -12.319 -9.439 27.987 1.00 81.19 84 ALA A C 1
ATOM 670 O O . ALA A 1 84 ? -12.864 -10.106 27.112 1.00 81.19 84 ALA A O 1
ATOM 671 N N . VAL A 1 85 ? -12.986 -8.997 29.059 1.00 82.81 85 VAL A N 1
ATOM 672 C CA . VAL A 1 85 ? -14.418 -9.264 29.279 1.00 82.81 85 VAL A CA 1
ATOM 673 C C . VAL A 1 85 ? -15.270 -8.457 28.297 1.00 82.81 85 VAL A C 1
ATOM 675 O O . VAL A 1 85 ? -16.141 -9.016 27.634 1.00 82.81 85 VAL A O 1
ATOM 678 N N . LEU A 1 86 ? -14.973 -7.161 28.150 1.00 83.31 86 LEU A N 1
ATOM 679 C CA . LEU A 1 86 ? -15.679 -6.283 27.211 1.00 83.31 86 LEU A CA 1
ATOM 680 C C . LEU A 1 86 ? -15.414 -6.671 25.753 1.00 83.31 86 LEU A C 1
ATOM 682 O O . LEU A 1 86 ? -16.333 -6.625 24.945 1.00 83.31 86 LEU A O 1
ATOM 686 N N . GLU A 1 87 ? -14.194 -7.103 25.423 1.00 84.81 87 GLU A N 1
ATOM 687 C CA . GLU A 1 87 ? -13.840 -7.530 24.065 1.00 84.81 87 GLU A CA 1
ATOM 688 C C . GLU A 1 87 ? -14.557 -8.833 23.671 1.00 84.81 87 GLU A C 1
ATOM 690 O O . GLU A 1 87 ? -15.106 -8.924 22.576 1.00 84.81 87 GLU A O 1
ATOM 695 N N . ARG A 1 88 ? -14.627 -9.820 24.581 1.00 83.31 88 ARG A N 1
ATOM 696 C CA . ARG A 1 88 ? -15.405 -11.056 24.366 1.00 83.31 88 ARG A CA 1
ATOM 697 C C . ARG A 1 88 ? -16.887 -10.757 24.164 1.00 83.31 88 ARG A C 1
ATOM 699 O O . ARG A 1 88 ? -17.514 -11.330 23.279 1.00 83.31 88 ARG A O 1
ATOM 706 N N . LEU A 1 89 ? -17.444 -9.848 24.964 1.00 83.38 89 LEU A N 1
ATOM 707 C CA . LEU A 1 89 ? -18.839 -9.455 24.804 1.00 83.38 89 LEU A CA 1
ATOM 708 C C . LEU A 1 89 ? -19.059 -8.672 23.507 1.00 83.38 89 LEU A C 1
ATOM 710 O O . LEU A 1 89 ? -20.062 -8.899 22.852 1.00 83.38 89 LEU A O 1
ATOM 714 N N . TYR A 1 90 ? -18.127 -7.805 23.104 1.00 83.06 90 TYR A N 1
ATOM 715 C CA . TYR A 1 90 ? -18.197 -7.076 21.836 1.00 83.06 90 TYR A CA 1
ATOM 716 C C . TYR A 1 90 ? -18.209 -8.013 20.623 1.00 83.06 90 TYR A C 1
ATOM 718 O O . TYR A 1 90 ? -18.965 -7.778 19.682 1.00 83.06 90 TYR A O 1
ATOM 726 N N . GLN A 1 91 ? -17.416 -9.090 20.665 1.00 80.81 91 GLN A N 1
ATOM 727 C CA . GLN A 1 91 ? -17.427 -10.138 19.640 1.00 80.81 91 GLN A CA 1
ATOM 728 C C . GLN A 1 91 ? -18.781 -10.855 19.554 1.00 80.81 91 GLN A C 1
ATOM 730 O O . GLN A 1 91 ? -19.202 -11.22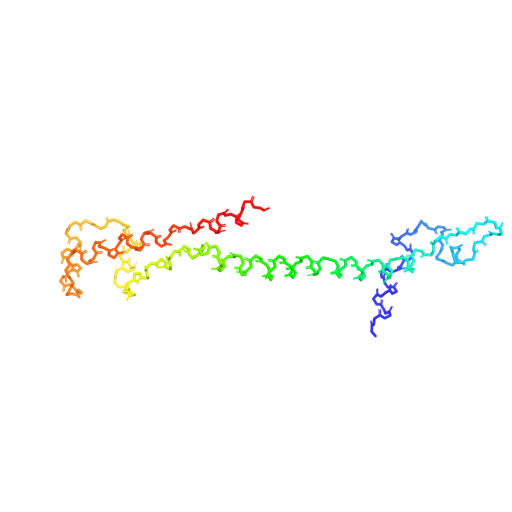0 18.462 1.00 80.81 91 GLN A O 1
ATOM 735 N N . ALA A 1 92 ? -19.466 -11.040 20.687 1.00 82.56 92 ALA A N 1
ATOM 736 C CA . ALA A 1 92 ? -20.788 -11.660 20.728 1.00 82.56 92 ALA A CA 1
ATOM 737 C C . ALA A 1 92 ? -21.928 -10.681 20.387 1.00 82.56 92 ALA A C 1
ATOM 739 O O . ALA A 1 92 ? -22.886 -11.063 19.727 1.00 82.56 92 ALA A O 1
ATOM 740 N N . ASN A 1 93 ? -21.843 -9.431 20.851 1.00 77.75 93 ASN A N 1
ATOM 741 C CA . ASN A 1 93 ? -22.865 -8.396 20.724 1.00 77.75 93 ASN A CA 1
ATOM 742 C C . ASN A 1 93 ? -22.233 -6.998 20.619 1.00 77.75 93 ASN A C 1
ATOM 744 O O . ASN A 1 93 ? -21.673 -6.455 21.572 1.00 77.75 93 ASN A O 1
ATOM 748 N N . THR A 1 94 ? -22.406 -6.358 19.463 1.00 77.38 94 THR A N 1
ATOM 749 C CA . THR A 1 94 ? -21.866 -5.018 19.173 1.00 77.38 94 THR A CA 1
ATOM 750 C C . THR A 1 94 ? -22.621 -3.884 19.898 1.00 77.38 94 THR A C 1
ATOM 752 O O . THR A 1 94 ? -22.069 -2.794 20.086 1.00 77.38 94 THR A O 1
ATOM 755 N N . CYS A 1 95 ? -23.866 -4.131 20.326 1.00 78.06 95 CYS A N 1
ATOM 756 C CA . CYS A 1 95 ? -24.736 -3.197 21.054 1.00 78.06 95 CYS A CA 1
ATOM 757 C C . CYS A 1 95 ? -25.361 -3.895 22.282 1.00 78.06 95 CYS A C 1
ATOM 759 O O . CYS A 1 95 ? -26.422 -4.498 22.140 1.00 78.06 95 CYS A O 1
ATOM 761 N N . PRO A 1 96 ? -24.722 -3.849 23.465 1.00 78.62 96 PRO A N 1
ATOM 762 C CA . PRO A 1 96 ? -25.245 -4.503 24.665 1.00 78.62 96 PRO A CA 1
ATOM 763 C C . PRO A 1 96 ? -26.517 -3.823 25.188 1.00 78.62 96 PRO A C 1
ATOM 765 O O . PRO A 1 96 ? -26.619 -2.593 25.179 1.00 78.62 96 PRO A O 1
ATOM 768 N N . ASP A 1 97 ? -27.454 -4.635 25.673 1.00 85.12 97 ASP A N 1
ATOM 769 C CA . ASP A 1 97 ? -28.701 -4.185 26.304 1.00 85.12 97 ASP A CA 1
ATOM 770 C C . ASP A 1 97 ? -28.469 -3.698 27.752 1.00 85.12 97 ASP A C 1
ATOM 772 O O . ASP A 1 97 ? -27.449 -4.023 28.369 1.00 85.12 97 ASP A O 1
ATOM 776 N N . THR A 1 98 ? -29.409 -2.945 28.331 1.00 83.31 98 THR A N 1
ATOM 777 C CA . THR A 1 98 ? -29.280 -2.361 29.688 1.00 83.31 98 THR A CA 1
ATOM 778 C C . THR A 1 98 ? -29.000 -3.414 30.760 1.00 83.31 98 THR A C 1
ATOM 780 O O . THR A 1 98 ? -28.098 -3.242 31.576 1.00 83.31 98 THR A O 1
ATOM 783 N N . ARG A 1 99 ? -29.667 -4.571 30.687 1.00 83.25 99 ARG A N 1
ATOM 784 C CA . ARG A 1 99 ? -29.442 -5.702 31.608 1.00 83.25 99 ARG A CA 1
ATOM 785 C C . ARG A 1 99 ? -28.021 -6.267 31.530 1.00 83.25 99 ARG A C 1
ATOM 787 O O . ARG A 1 99 ? -27.461 -6.698 32.536 1.00 83.25 99 ARG A O 1
ATOM 794 N N . GLN A 1 100 ? -27.425 -6.276 30.336 1.00 81.44 100 GLN A N 1
ATOM 795 C CA . GLN A 1 100 ? -26.045 -6.730 30.150 1.00 81.44 100 GLN A CA 1
ATOM 796 C C . GLN A 1 100 ? -25.048 -5.703 30.693 1.00 81.44 100 GLN A C 1
ATOM 798 O O . GLN A 1 100 ? -24.033 -6.090 31.269 1.00 81.44 100 GLN A O 1
ATOM 803 N N . LEU A 1 101 ? -25.346 -4.407 30.557 1.00 84.75 101 LEU A N 1
ATOM 804 C CA . LEU A 1 101 ? -24.531 -3.334 31.131 1.00 84.75 101 LEU A CA 1
ATOM 805 C C . LEU A 1 101 ? -24.501 -3.388 32.661 1.00 84.75 101 LEU A C 1
ATOM 807 O O . LEU A 1 101 ? -23.418 -3.269 33.226 1.00 84.75 101 LEU A O 1
ATOM 811 N N . GLU A 1 102 ? -25.636 -3.634 33.319 1.00 85.12 102 GLU A N 1
ATOM 812 C CA . GLU A 1 102 ? -25.702 -3.802 34.780 1.00 85.12 102 GLU A CA 1
ATOM 813 C C . GLU A 1 102 ? -24.868 -5.002 35.259 1.00 85.12 102 GLU A C 1
ATOM 815 O O . GLU A 1 102 ? -24.111 -4.903 36.228 1.00 85.12 102 GLU A O 1
ATOM 820 N N . GLY A 1 103 ? -24.957 -6.139 34.557 1.00 86.25 103 GLY A N 1
ATOM 821 C CA . GLY A 1 103 ? -24.146 -7.323 34.857 1.00 86.25 103 GLY A CA 1
ATOM 822 C C . GLY A 1 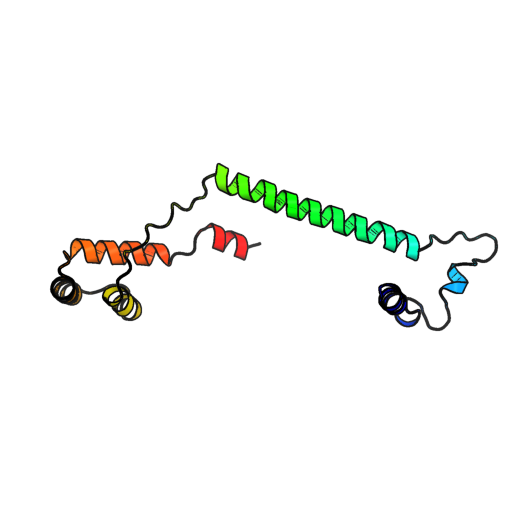103 ? -22.644 -7.054 34.718 1.00 86.25 103 GLY A C 1
ATOM 823 O O . GLY A 1 103 ? -21.855 -7.425 35.588 1.00 86.25 103 GLY A O 1
ATOM 824 N N . LEU A 1 104 ? -22.249 -6.341 33.660 1.00 84.44 104 LEU A N 1
ATOM 825 C CA . LEU A 1 104 ? -20.860 -5.936 33.431 1.00 84.44 104 LEU A CA 1
ATOM 826 C C . LEU A 1 104 ? -20.383 -4.909 34.453 1.00 84.44 104 LEU A C 1
ATOM 828 O O . LEU A 1 104 ? -19.242 -4.994 34.896 1.00 84.44 104 LEU A O 1
ATOM 832 N N . SER A 1 105 ? -21.244 -3.965 34.833 1.00 86.56 105 SER A N 1
ATOM 833 C CA . SER A 1 105 ? -20.953 -2.965 35.857 1.00 86.56 105 SER A CA 1
ATOM 834 C C . SER A 1 105 ? -20.576 -3.642 37.170 1.00 86.56 105 SER A C 1
ATOM 836 O O . SER A 1 105 ? -19.525 -3.331 37.724 1.00 86.56 105 SER A O 1
ATOM 838 N N . LYS A 1 106 ? -21.343 -4.657 37.590 1.00 87.19 106 LYS A N 1
ATOM 839 C CA . LYS A 1 106 ? -21.056 -5.450 38.795 1.00 87.19 106 LYS A CA 1
ATOM 840 C C . LYS A 1 106 ? -19.794 -6.307 38.675 1.00 87.19 106 LYS A C 1
ATOM 842 O O . LYS A 1 106 ? -19.066 -6.448 39.648 1.00 87.19 106 LYS A O 1
ATOM 847 N N . GLN A 1 107 ? -19.525 -6.889 37.505 1.00 86.12 107 GLN A N 1
ATOM 848 C CA . GLN A 1 107 ? -18.358 -7.758 37.304 1.00 86.12 107 GLN A CA 1
ATOM 849 C C . GLN A 1 107 ? -17.036 -6.978 37.232 1.00 86.12 107 GLN A C 1
ATOM 851 O O . GLN A 1 107 ? -15.993 -7.481 37.645 1.00 86.12 107 GLN A O 1
ATOM 856 N N . LEU A 1 108 ? -17.069 -5.780 36.649 1.00 82.94 108 LEU A N 1
ATOM 857 C CA . LEU A 1 108 ? -15.888 -4.960 36.363 1.00 82.94 108 LEU A CA 1
ATOM 858 C C . LEU A 1 108 ? -15.710 -3.794 37.337 1.00 82.94 108 LEU A C 1
ATOM 860 O O . LEU A 1 108 ? -14.707 -3.089 37.235 1.00 82.94 108 LEU A O 1
ATOM 864 N N . ASP A 1 109 ? -16.682 -3.580 38.224 1.00 85.25 109 ASP A N 1
ATOM 865 C CA . ASP A 1 109 ? -16.792 -2.421 39.112 1.00 85.25 109 ASP A CA 1
ATOM 866 C C . ASP A 1 109 ? -16.673 -1.090 38.344 1.00 85.25 109 ASP A C 1
ATOM 868 O O . ASP A 1 109 ? -15.944 -0.159 38.694 1.00 85.25 109 ASP A O 1
ATOM 872 N N . TRP A 1 110 ? -17.326 -1.033 37.179 1.00 84.75 110 TRP A N 1
ATOM 873 C CA . TRP A 1 110 ? -17.323 0.127 36.286 1.00 84.75 110 TRP A CA 1
ATOM 874 C C . TRP A 1 110 ? -18.706 0.750 36.213 1.00 84.75 110 TRP A C 1
ATOM 876 O O . TRP A 1 110 ? -19.708 0.051 36.124 1.00 84.75 110 TRP A O 1
ATOM 886 N N . GLU A 1 111 ? -18.760 2.076 36.125 1.00 85.50 111 GLU A N 1
ATOM 887 C CA . GLU A 1 111 ? -20.004 2.783 35.835 1.00 85.50 111 GLU A CA 1
ATOM 888 C C . GLU A 1 111 ? -20.528 2.413 34.434 1.00 85.50 111 GLU A C 1
ATOM 890 O O . GLU A 1 111 ? -19.770 2.375 33.456 1.00 85.50 111 GLU A O 1
ATOM 895 N N . GLU A 1 112 ? -21.839 2.215 34.302 1.00 85.19 112 GLU A N 1
ATOM 896 C CA . GLU A 1 112 ? -22.494 1.894 33.026 1.00 85.19 112 GLU A CA 1
ATOM 897 C C . GLU A 1 112 ? -22.144 2.895 31.916 1.00 85.19 112 GLU A C 1
ATOM 899 O O . GLU A 1 112 ? -21.861 2.511 30.778 1.00 85.19 112 GLU A O 1
ATOM 904 N N . ARG A 1 113 ? -22.058 4.191 32.249 1.00 84.94 113 ARG A N 1
ATOM 905 C CA . ARG A 1 113 ? -21.660 5.252 31.308 1.00 84.94 113 ARG A CA 1
ATOM 906 C C . ARG A 1 113 ? -20.249 5.048 30.755 1.00 84.94 113 ARG A C 1
ATOM 908 O O . ARG A 1 113 ? -19.994 5.332 29.579 1.00 84.94 113 ARG A O 1
ATOM 915 N N . LYS A 1 114 ? -19.323 4.549 31.579 1.00 84.81 114 LYS A N 1
ATOM 916 C CA . LYS A 1 114 ? -17.944 4.240 31.173 1.00 84.81 114 LYS A CA 1
ATOM 917 C C . LYS A 1 114 ? -17.925 3.060 30.203 1.00 84.81 114 LYS A C 1
ATOM 919 O O . LYS A 1 114 ? -17.230 3.128 29.188 1.00 84.81 114 LYS A O 1
ATOM 924 N N . ILE A 1 115 ? -18.741 2.038 30.463 1.00 86.06 115 ILE A N 1
ATOM 925 C CA . ILE A 1 115 ? -18.910 0.870 29.589 1.00 86.06 115 ILE A CA 1
ATOM 926 C C . ILE A 1 115 ? -19.517 1.295 28.241 1.00 86.06 115 ILE A C 1
ATOM 928 O O . ILE A 1 115 ? -18.943 1.017 27.190 1.00 86.06 115 ILE A O 1
ATOM 932 N N . GLN A 1 116 ? -20.602 2.074 28.232 1.00 85.81 116 GLN A N 1
ATOM 933 C CA . GLN A 1 116 ? -21.210 2.596 26.997 1.00 85.81 116 GLN A CA 1
ATOM 934 C C . GLN A 1 116 ? -20.229 3.435 26.164 1.00 85.81 116 GLN A C 1
ATOM 936 O O . GLN A 1 116 ? -20.133 3.284 24.940 1.00 85.81 116 GLN A O 1
ATOM 941 N N . ARG A 1 117 ? -19.460 4.317 26.822 1.00 87.06 117 ARG A N 1
ATOM 942 C CA . ARG A 1 117 ? -18.418 5.116 26.163 1.00 87.06 117 ARG A CA 1
ATOM 943 C C . ARG A 1 117 ? -17.347 4.215 25.548 1.00 87.06 117 ARG A C 1
ATOM 945 O O . ARG A 1 117 ? -16.908 4.504 24.435 1.00 87.06 117 ARG A O 1
ATOM 952 N N . TRP A 1 118 ? -16.962 3.137 26.227 1.00 88.25 118 TRP A N 1
ATOM 953 C CA . TRP A 1 118 ? -16.024 2.146 25.705 1.00 88.25 118 TRP A CA 1
ATOM 954 C C . TRP A 1 118 ? -16.551 1.490 24.420 1.00 88.25 118 TRP A C 1
ATOM 956 O O . TRP A 1 118 ? -15.870 1.559 23.398 1.00 88.25 118 TRP A O 1
ATOM 966 N N . PHE A 1 119 ? -17.795 0.991 24.411 1.00 87.25 119 PHE A N 1
ATOM 967 C CA . PHE A 1 119 ? -18.422 0.396 23.215 1.00 87.25 119 PHE A CA 1
ATOM 968 C C . PHE A 1 119 ? -18.518 1.384 22.048 1.00 87.25 119 PHE A C 1
ATOM 970 O O . PHE A 1 119 ? -18.347 1.022 20.883 1.00 87.25 119 PHE A O 1
ATOM 977 N N . ARG A 1 120 ? -18.780 2.666 22.328 1.00 85.38 120 ARG A N 1
ATOM 978 C CA . ARG A 1 120 ? -18.780 3.717 21.300 1.00 85.38 120 ARG A CA 1
ATOM 979 C C . ARG A 1 120 ? -17.387 3.942 20.708 1.00 85.38 120 ARG A C 1
ATOM 981 O O . ARG A 1 120 ? -17.255 4.057 19.494 1.00 85.38 120 ARG A O 1
ATOM 988 N N . ILE A 1 121 ? -16.359 4.011 21.553 1.00 82.81 121 ILE A N 1
ATOM 989 C CA . ILE A 1 121 ? -14.971 4.193 21.111 1.00 82.81 121 ILE A CA 1
ATOM 990 C C . ILE A 1 121 ? -14.503 2.972 20.308 1.00 82.81 121 ILE A C 1
ATOM 992 O O . ILE A 1 121 ? -13.947 3.150 19.230 1.00 82.81 121 ILE A O 1
ATOM 996 N N . ARG A 1 122 ? -14.784 1.750 20.778 1.00 84.44 122 ARG A N 1
ATOM 997 C CA . ARG A 1 122 ? -14.392 0.497 20.115 1.00 84.44 122 ARG A CA 1
ATOM 998 C C . ARG A 1 122 ? -14.992 0.356 18.712 1.00 84.44 122 ARG A C 1
ATOM 1000 O O . ARG A 1 122 ? -14.261 0.027 17.784 1.00 84.44 122 ARG A O 1
ATOM 1007 N N . ARG A 1 123 ? -16.269 0.713 18.526 1.00 83.81 123 ARG A N 1
ATOM 1008 C CA . ARG A 1 123 ? -16.916 0.763 17.196 1.00 83.81 123 ARG A CA 1
ATOM 1009 C C . ARG A 1 123 ? -16.288 1.797 16.264 1.00 83.81 123 ARG A C 1
ATOM 1011 O O . ARG A 1 123 ? -16.158 1.563 15.068 1.00 83.81 123 ARG A O 1
ATOM 1018 N N . ASN A 1 124 ? -15.878 2.945 16.804 1.00 78.38 124 ASN A N 1
ATOM 1019 C CA . ASN A 1 124 ? -15.193 3.968 16.015 1.00 78.38 124 ASN A CA 1
ATOM 1020 C C . ASN A 1 124 ? -13.776 3.548 15.595 1.00 78.38 124 ASN A C 1
ATOM 1022 O O . ASN A 1 124 ? -13.272 4.091 14.619 1.00 78.38 124 ASN A O 1
ATOM 1026 N N . GLN A 1 125 ? -13.146 2.594 16.288 1.00 75.25 125 GLN A N 1
ATOM 1027 C CA . GLN A 1 125 ? -11.864 2.020 15.864 1.00 75.25 125 GLN A CA 1
ATOM 1028 C C . GLN A 1 125 ? -11.994 1.019 14.723 1.00 75.25 125 GLN A C 1
ATOM 1030 O O . GLN A 1 125 ? -11.097 0.954 13.891 1.00 75.25 125 GLN A O 1
ATOM 1035 N N . ASP A 1 126 ? -13.089 0.255 14.679 1.00 70.88 126 ASP A N 1
ATOM 1036 C CA . ASP A 1 126 ? -13.347 -0.687 13.581 1.00 70.88 126 ASP A CA 1
ATOM 1037 C C . ASP A 1 126 ? -13.632 0.030 12.258 1.00 70.88 126 ASP A C 1
ATOM 1039 O O . ASP A 1 126 ? -13.563 -0.584 11.195 1.00 70.88 126 ASP A O 1
ATOM 1043 N N . ARG A 1 127 ? -13.935 1.336 12.283 1.00 69.31 127 ARG A N 1
ATOM 1044 C CA . ARG A 1 127 ? -14.072 2.109 11.050 1.00 69.31 127 ARG A CA 1
ATOM 1045 C C . ARG A 1 127 ? -12.695 2.248 10.386 1.00 69.31 127 ARG A C 1
ATOM 1047 O O . ARG A 1 127 ? -11.825 2.911 10.955 1.00 69.31 127 ARG A O 1
ATOM 1054 N N . PRO A 1 128 ? -12.487 1.673 9.184 1.00 61.16 128 PRO A N 1
ATOM 1055 C CA . PRO A 1 128 ? -11.213 1.786 8.491 1.00 61.16 128 PRO A CA 1
ATOM 1056 C C . PRO A 1 128 ? -10.909 3.261 8.234 1.00 61.16 128 PRO A C 1
ATOM 1058 O O . PRO A 1 128 ? -11.776 4.014 7.775 1.00 61.16 128 PRO A O 1
ATOM 1061 N N . SER A 1 129 ? -9.682 3.671 8.564 1.00 62.91 129 SER A N 1
ATOM 1062 C CA . SER A 1 129 ? -9.225 5.043 8.369 1.00 62.91 129 SER A CA 1
ATOM 1063 C C . SER A 1 129 ? -9.354 5.435 6.897 1.00 62.91 129 SER A C 1
ATOM 1065 O O . SER A 1 129 ? -9.155 4.616 5.997 1.00 62.91 129 SER A O 1
ATOM 1067 N N . THR A 1 130 ? -9.671 6.704 6.636 1.00 58.31 130 THR A N 1
ATOM 1068 C CA . THR A 1 130 ? -9.809 7.247 5.274 1.00 58.31 130 THR A CA 1
ATOM 1069 C C . THR A 1 130 ? -8.566 6.975 4.420 1.00 58.31 130 THR A C 1
ATOM 1071 O O . THR A 1 130 ? -8.682 6.740 3.224 1.00 58.31 130 THR A O 1
ATOM 1074 N N . GLN A 1 131 ? -7.389 6.902 5.048 1.00 56.12 131 GLN A N 1
ATOM 1075 C CA . GLN A 1 131 ? -6.128 6.549 4.400 1.00 56.12 131 GLN A CA 1
ATOM 1076 C C . GLN A 1 131 ? -6.111 5.114 3.847 1.00 56.12 131 GLN A C 1
ATOM 1078 O O . GLN A 1 131 ? -5.637 4.907 2.735 1.00 56.12 131 GLN A O 1
ATOM 1083 N N . LYS A 1 132 ? -6.652 4.130 4.580 1.00 55.75 132 LYS A N 1
ATOM 1084 C CA . LYS A 1 132 ? -6.719 2.741 4.101 1.00 55.75 132 LYS A CA 1
ATOM 1085 C C . LYS A 1 132 ? -7.652 2.624 2.894 1.00 55.75 132 LYS A C 1
ATOM 1087 O O . LYS A 1 132 ? -7.278 2.025 1.897 1.00 55.75 132 LYS A O 1
ATOM 1092 N N . LYS A 1 133 ? -8.803 3.303 2.946 1.00 58.19 133 LYS A N 1
ATOM 1093 C CA . LYS A 1 133 ? -9.738 3.378 1.811 1.00 58.19 133 LYS A CA 1
ATOM 1094 C C . LYS A 1 133 ? -9.117 4.042 0.578 1.00 58.19 133 LYS A C 1
ATOM 1096 O O . LYS A 1 133 ? -9.381 3.616 -0.539 1.00 58.19 133 LYS A O 1
ATOM 1101 N N . PHE A 1 134 ? -8.299 5.077 0.781 1.00 54.28 134 PHE A N 1
ATOM 1102 C CA . PHE A 1 134 ? -7.634 5.787 -0.312 1.00 54.28 134 PHE A CA 1
ATOM 1103 C C . PHE A 1 134 ? -6.594 4.908 -1.020 1.00 54.28 134 PHE A C 1
ATOM 1105 O O . PHE A 1 134 ? -6.582 4.856 -2.242 1.00 54.28 134 PHE A O 1
ATOM 1112 N N . CYS A 1 135 ? -5.776 4.163 -0.269 1.00 56.09 135 CYS A N 1
ATOM 1113 C CA . CYS A 1 135 ? -4.795 3.239 -0.849 1.00 56.09 135 CYS A CA 1
ATOM 1114 C C . CYS A 1 135 ? -5.408 1.974 -1.473 1.00 56.09 135 CYS A C 1
ATOM 1116 O O . CYS A 1 135 ? -4.740 1.338 -2.272 1.00 56.09 135 CYS A O 1
ATOM 1118 N N . GLU A 1 136 ? -6.636 1.590 -1.113 1.00 53.47 136 GLU A N 1
ATOM 1119 C CA . GLU A 1 136 ? -7.359 0.476 -1.757 1.00 53.47 136 GLU A CA 1
ATOM 1120 C C . GLU A 1 136 ? -8.027 0.887 -3.084 1.00 53.47 136 GLU A C 1
ATOM 1122 O O . GLU A 1 136 ? -8.446 0.022 -3.846 1.00 53.47 136 GLU A O 1
ATOM 1127 N N . SER A 1 137 ? -8.147 2.194 -3.350 1.00 51.19 137 SER A N 1
ATOM 1128 C CA . SER A 1 137 ? -8.815 2.744 -4.543 1.00 51.19 137 SER A CA 1
ATOM 1129 C C . SER A 1 137 ? -7.843 3.274 -5.611 1.00 51.19 137 SER A C 1
ATOM 1131 O O . SER A 1 137 ? -8.302 3.802 -6.624 1.00 51.19 137 SER A O 1
ATOM 1133 N N . MET A 1 138 ? -6.529 3.173 -5.377 1.00 44.03 138 MET A N 1
ATOM 1134 C CA . MET A 1 138 ? -5.464 3.386 -6.370 1.00 44.03 138 MET A CA 1
ATOM 1135 C C . MET A 1 138 ? -4.906 2.041 -6.816 1.00 44.03 138 MET A C 1
ATOM 1137 O O . MET A 1 138 ? -4.635 1.911 -8.027 1.00 44.03 138 MET A O 1
#